Protein AF-A0A6N9VPL6-F1 (afdb_monomer_lite)

Sequence (83 aa):
WEALLTDAQSGFRLDSGPLFRVLYGERGASSQPWLSLVAHHLVVDGVSWRILLDDLEAAYAQAASGSGPVAPRERTSSVRQWA

Structure (mmCIF, N/CA/C/O backbone):
data_AF-A0A6N9VPL6-F1
#
_entry.id   AF-A0A6N9VPL6-F1
#
loop_
_atom_site.group_PDB
_atom_site.id
_atom_site.type_symbol
_atom_site.label_atom_id
_atom_site.label_alt_id
_atom_site.label_comp_id
_atom_site.label_asym_id
_atom_site.label_entity_id
_atom_site.label_seq_id
_atom_site.pdbx_PDB_ins_code
_atom_site.Cartn_x
_atom_site.Cartn_y
_atom_site.Cartn_z
_atom_site.occupancy
_atom_site.B_iso_or_equiv
_atom_site.auth_seq_id
_atom_site.auth_comp_id
_atom_site.auth_asym_id
_atom_site.auth_atom_id
_atom_site.pdbx_PDB_model_num
ATOM 1 N N . TRP A 1 1 ? -0.942 -16.303 10.449 1.00 81.94 1 TRP A N 1
ATOM 2 C CA . TRP A 1 1 ? -0.344 -14.980 10.176 1.00 81.94 1 TRP A CA 1
ATOM 3 C C . TRP A 1 1 ? 0.939 -15.102 9.362 1.00 81.94 1 TRP A C 1
ATOM 5 O O . TRP A 1 1 ? 0.957 -14.607 8.250 1.00 81.94 1 TRP A O 1
ATOM 15 N N . GLU A 1 2 ? 1.967 -15.808 9.843 1.00 85.50 2 GLU A N 1
ATOM 16 C CA . GLU A 1 2 ? 3.251 -15.958 9.128 1.00 85.50 2 GLU A CA 1
ATOM 17 C C . GLU A 1 2 ? 3.104 -16.505 7.699 1.00 85.50 2 GLU A C 1
ATOM 19 O O . GLU A 1 2 ? 3.540 -15.854 6.759 1.00 85.50 2 GLU A O 1
ATOM 24 N N . ALA A 1 3 ? 2.366 -17.605 7.508 1.00 89.19 3 ALA A N 1
ATOM 25 C CA . ALA A 1 3 ? 2.107 -18.154 6.173 1.00 89.19 3 ALA A CA 1
ATOM 26 C C . ALA A 1 3 ? 1.405 -17.164 5.217 1.00 89.19 3 ALA A C 1
ATOM 28 O O . ALA A 1 3 ? 1.717 -17.134 4.032 1.00 89.19 3 ALA A O 1
ATOM 29 N N . LEU A 1 4 ? 0.497 -16.320 5.730 1.00 89.81 4 LEU A N 1
ATOM 30 C CA . LEU A 1 4 ? -0.182 -15.290 4.929 1.00 89.81 4 LEU A CA 1
ATOM 31 C C . LEU A 1 4 ? 0.786 -14.177 4.508 1.00 89.81 4 LEU A C 1
ATOM 33 O O . LEU A 1 4 ? 0.699 -13.678 3.392 1.00 89.81 4 LEU A O 1
ATOM 37 N N . LEU A 1 5 ? 1.717 -13.795 5.388 1.00 88.62 5 LEU A N 1
ATOM 38 C CA . LEU A 1 5 ? 2.760 -12.824 5.059 1.00 88.62 5 LEU A CA 1
ATOM 39 C C . LEU A 1 5 ? 3.729 -13.374 4.009 1.00 88.62 5 LEU A C 1
ATOM 41 O O . LEU A 1 5 ? 4.052 -12.664 3.060 1.00 88.62 5 LEU A O 1
ATOM 45 N N . THR A 1 6 ? 4.168 -14.625 4.155 1.00 91.19 6 THR A N 1
ATOM 46 C CA . THR A 1 6 ? 5.049 -15.284 3.181 1.00 91.19 6 THR A CA 1
ATOM 47 C C . THR A 1 6 ? 4.399 -15.370 1.800 1.00 91.19 6 THR A C 1
ATOM 49 O O . THR A 1 6 ? 5.040 -15.057 0.795 1.00 91.19 6 THR A O 1
ATOM 52 N N . ASP A 1 7 ? 3.120 -15.743 1.744 1.00 92.31 7 ASP A N 1
ATOM 53 C CA . ASP A 1 7 ? 2.360 -15.783 0.492 1.00 92.31 7 ASP A CA 1
ATOM 54 C C . ASP A 1 7 ? 2.238 -14.384 -0.129 1.00 92.31 7 ASP A C 1
ATOM 56 O O . ASP A 1 7 ? 2.585 -14.168 -1.290 1.00 92.31 7 ASP A O 1
ATOM 60 N N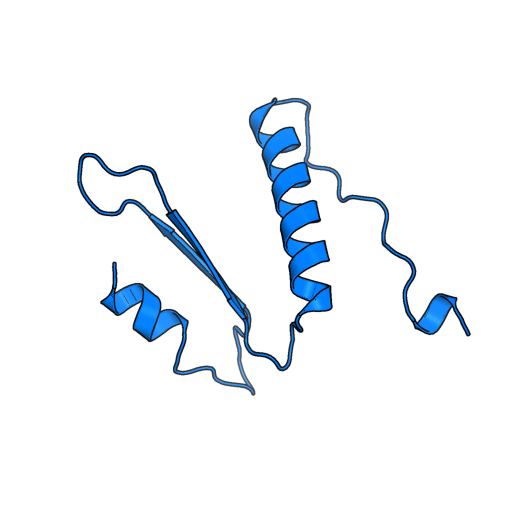 . ALA A 1 8 ? 1.880 -13.381 0.677 1.00 92.44 8 ALA A N 1
ATOM 61 C CA . ALA A 1 8 ? 1.758 -12.014 0.194 1.00 92.44 8 ALA A CA 1
ATOM 62 C C . ALA A 1 8 ? 3.069 -11.435 -0.360 1.00 92.44 8 ALA A C 1
ATOM 64 O O . ALA A 1 8 ? 3.014 -10.664 -1.319 1.00 92.44 8 ALA A O 1
ATOM 65 N N . GLN A 1 9 ? 4.221 -11.806 0.206 1.00 91.19 9 GLN A N 1
ATOM 66 C CA . GLN A 1 9 ? 5.560 -11.362 -0.211 1.00 91.19 9 GLN A CA 1
ATOM 67 C C . GLN A 1 9 ? 6.097 -12.065 -1.462 1.00 91.19 9 GLN A C 1
ATOM 69 O O . GLN A 1 9 ? 7.123 -11.645 -1.999 1.00 91.19 9 GLN A O 1
ATOM 74 N N . SER A 1 10 ? 5.423 -13.104 -1.952 1.00 91.81 10 SER A N 1
ATOM 75 C CA . SER A 1 10 ? 5.897 -13.922 -3.068 1.00 91.81 10 SER A CA 1
ATOM 76 C C . SER A 1 10 ? 4.826 -14.108 -4.150 1.00 91.81 10 SER A C 1
ATOM 78 O O . SER A 1 10 ? 3.721 -13.576 -4.071 1.00 91.81 10 SER A O 1
ATOM 80 N N . GLY A 1 11 ? 5.168 -14.794 -5.244 1.00 91.38 11 GLY A N 1
ATOM 81 C CA . GLY A 1 11 ? 4.187 -15.146 -6.279 1.00 91.38 11 GLY A CA 1
ATOM 82 C C . GLY A 1 11 ? 3.578 -13.954 -7.030 1.00 91.38 11 GLY A C 1
ATOM 83 O O . GLY A 1 11 ? 2.427 -14.018 -7.462 1.00 91.38 11 GLY A O 1
ATOM 84 N N . PHE A 1 12 ? 4.303 -12.841 -7.174 1.00 94.31 12 PHE A N 1
ATOM 85 C CA . PHE A 1 12 ? 3.833 -11.707 -7.970 1.00 94.31 12 PHE A CA 1
ATOM 86 C C . PHE A 1 12 ? 3.803 -12.054 -9.463 1.00 94.31 12 PHE A C 1
ATOM 88 O O . PHE A 1 12 ? 4.823 -12.385 -10.065 1.00 94.31 12 PHE A O 1
ATOM 95 N N . ARG A 1 13 ? 2.621 -11.927 -10.072 1.00 94.69 13 ARG A N 1
ATOM 96 C CA . ARG A 1 13 ? 2.438 -11.931 -11.526 1.00 94.69 13 ARG A CA 1
ATOM 97 C C . ARG A 1 13 ? 2.617 -10.511 -12.050 1.00 94.69 13 ARG A C 1
ATOM 99 O O . ARG A 1 13 ? 1.791 -9.643 -11.777 1.00 94.69 13 ARG A O 1
ATOM 106 N N . LEU A 1 14 ? 3.711 -10.268 -12.770 1.00 93.56 14 LEU A N 1
ATOM 107 C CA . LEU A 1 14 ? 4.073 -8.930 -13.257 1.00 93.56 14 LEU A CA 1
ATOM 108 C C . LEU A 1 14 ? 3.163 -8.417 -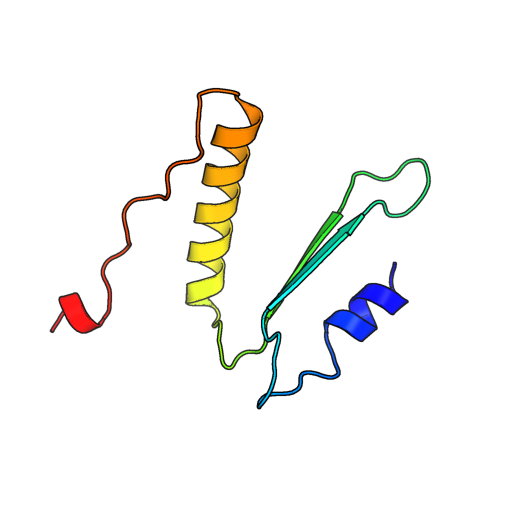14.376 1.00 93.56 14 LEU A C 1
ATOM 110 O O . LEU A 1 14 ? 3.037 -7.213 -14.565 1.00 93.56 14 LEU A O 1
ATOM 114 N N . ASP A 1 15 ? 2.524 -9.336 -15.088 1.00 95.44 15 ASP A N 1
ATOM 115 C CA . ASP A 1 15 ? 1.642 -9.095 -16.225 1.00 95.44 15 ASP A CA 1
ATOM 116 C C . ASP A 1 15 ? 0.186 -8.830 -15.823 1.00 95.44 15 ASP A C 1
ATOM 118 O O . ASP A 1 15 ? -0.513 -8.089 -16.509 1.00 95.44 15 ASP A O 1
ATOM 122 N N . SER A 1 16 ? -0.273 -9.419 -14.717 1.00 93.06 16 SER A N 1
ATOM 123 C CA . SER A 1 16 ? -1.682 -9.361 -14.307 1.00 93.06 16 SER A CA 1
ATOM 124 C C . SER A 1 16 ? -1.922 -8.667 -12.965 1.00 93.06 16 SER A C 1
ATOM 126 O O . SER A 1 16 ? -3.067 -8.368 -12.633 1.00 93.06 16 SER A O 1
ATOM 128 N N . GLY A 1 17 ? -0.870 -8.420 -12.177 1.00 90.38 17 GLY A N 1
ATOM 129 C CA . GLY A 1 17 ? -0.991 -7.892 -10.820 1.00 90.38 17 GLY A CA 1
ATOM 130 C C . GLY A 1 17 ? -1.790 -8.810 -9.874 1.00 90.38 17 GLY A C 1
ATOM 131 O O . GLY A 1 17 ? -2.074 -9.962 -10.216 1.00 90.38 17 GLY A O 1
ATOM 132 N N . PRO A 1 18 ? -2.138 -8.321 -8.666 1.00 93.25 18 PRO A N 1
ATOM 133 C CA . PRO A 1 18 ? -1.756 -7.025 -8.094 1.00 93.25 18 PRO A CA 1
ATOM 134 C C . PRO A 1 18 ? -0.288 -6.996 -7.633 1.00 93.25 18 PRO A C 1
ATOM 136 O O . PRO A 1 18 ? 0.207 -7.965 -7.056 1.00 93.25 18 PRO A O 1
ATOM 139 N N . LEU A 1 19 ? 0.396 -5.866 -7.862 1.00 95.56 19 LEU A N 1
ATOM 140 C CA . LEU A 1 19 ? 1.795 -5.628 -7.452 1.00 95.56 19 LEU A CA 1
ATOM 141 C C . LEU A 1 19 ? 1.939 -4.934 -6.095 1.00 95.56 19 LEU A C 1
ATOM 143 O O . LEU A 1 19 ? 3.050 -4.797 -5.592 1.00 95.56 19 LEU A O 1
ATOM 147 N N . PHE A 1 20 ? 0.819 -4.520 -5.510 1.00 95.88 20 PHE A N 1
ATOM 148 C CA . PHE A 1 20 ? 0.725 -3.988 -4.162 1.00 95.88 20 PHE A CA 1
ATOM 149 C C . PHE A 1 20 ? -0.361 -4.769 -3.426 1.00 95.88 20 PHE A C 1
ATOM 151 O O . PHE A 1 20 ? -1.465 -4.940 -3.944 1.00 95.88 20 PHE A O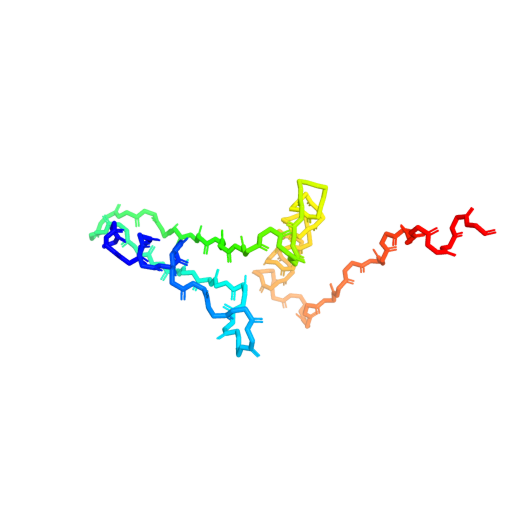 1
ATOM 158 N N . ARG A 1 21 ? -0.039 -5.286 -2.246 1.00 96.06 21 ARG A N 1
ATOM 159 C CA . ARG A 1 21 ? -0.915 -6.123 -1.425 1.0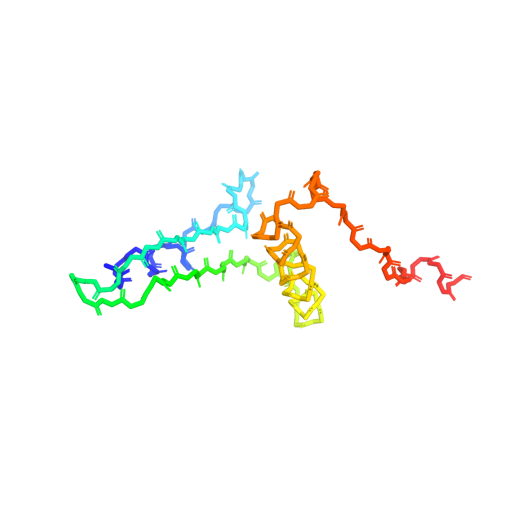0 96.06 21 ARG A CA 1
ATOM 160 C C . ARG A 1 21 ? -0.923 -5.574 -0.005 1.00 96.06 21 ARG A C 1
ATOM 162 O O . ARG A 1 21 ? 0.101 -5.111 0.494 1.00 96.06 21 ARG A O 1
ATOM 169 N N . VAL A 1 22 ? -2.083 -5.641 0.637 1.00 95.25 22 VAL A N 1
ATOM 170 C CA . VAL A 1 22 ? -2.293 -5.164 2.006 1.00 95.25 22 VAL A CA 1
ATOM 171 C C . VAL A 1 22 ? -2.889 -6.292 2.825 1.00 95.25 22 VAL A C 1
ATOM 173 O O . VAL A 1 22 ? -3.879 -6.893 2.410 1.00 95.25 22 VAL A O 1
ATOM 176 N N . LEU A 1 23 ? -2.304 -6.565 3.989 1.00 93.94 23 LEU A N 1
ATOM 177 C CA . LEU A 1 23 ? -2.872 -7.483 4.973 1.00 93.94 23 LEU A CA 1
ATOM 178 C C . LEU A 1 23 ? -3.134 -6.734 6.268 1.00 93.94 23 LEU A C 1
ATOM 180 O O . LEU A 1 23 ? -2.255 -6.039 6.770 1.00 93.94 23 LEU A O 1
ATOM 184 N N . TYR A 1 24 ? -4.321 -6.926 6.827 1.00 92.38 24 TYR A N 1
ATOM 185 C CA . TYR A 1 24 ? -4.702 -6.416 8.135 1.00 92.38 24 TYR A CA 1
ATOM 186 C C . TYR A 1 24 ? -5.229 -7.570 8.984 1.00 92.38 24 TYR A C 1
ATOM 188 O O . TYR A 1 24 ? -6.032 -8.370 8.502 1.00 92.38 24 TYR A O 1
ATOM 196 N N . GLY A 1 25 ? -4.774 -7.681 10.229 1.00 87.69 25 GLY A N 1
ATOM 197 C CA . GLY A 1 25 ? -5.272 -8.715 11.13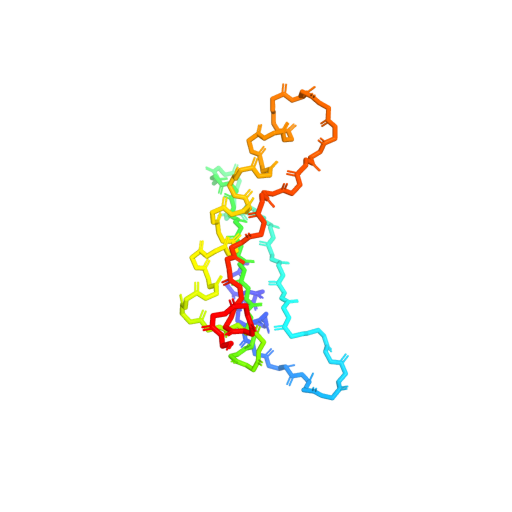1 1.00 87.69 25 GLY A CA 1
ATOM 198 C C . GLY A 1 25 ? -4.573 -8.757 12.483 1.00 87.69 25 GLY A C 1
ATOM 199 O O . GLY A 1 25 ? -3.582 -8.073 12.727 1.00 87.69 25 GLY A O 1
ATOM 200 N N . GLU A 1 26 ? -5.101 -9.585 13.376 1.00 83.62 26 GLU A N 1
ATOM 201 C CA . GLU A 1 26 ? -4.587 -9.776 14.732 1.00 83.62 26 GLU A CA 1
ATOM 202 C C . GLU A 1 26 ? -3.557 -10.916 14.780 1.00 83.62 26 GLU A C 1
ATOM 204 O O . GLU A 1 26 ? -3.710 -11.949 14.121 1.00 83.62 26 GLU A O 1
ATOM 209 N N . ARG A 1 27 ? -2.519 -10.787 15.616 1.00 76.31 27 ARG A N 1
ATOM 210 C CA . ARG A 1 27 ? -1.568 -11.884 15.897 1.00 76.31 27 ARG A CA 1
ATOM 211 C C . ARG A 1 27 ? -2.022 -12.818 17.035 1.00 76.31 27 ARG A C 1
ATOM 213 O O . ARG A 1 27 ? -1.205 -13.284 17.822 1.00 76.31 27 ARG A O 1
ATOM 220 N N . GLY A 1 28 ? -3.316 -13.120 17.115 1.00 73.31 28 GLY A N 1
ATOM 221 C CA . GLY A 1 28 ? -3.913 -13.929 18.187 1.00 73.31 28 GLY A CA 1
ATOM 222 C C . GLY A 1 28 ? -4.715 -13.094 19.189 1.00 73.31 28 GLY A C 1
ATOM 223 O O . GLY A 1 28 ? -4.635 -11.870 19.176 1.00 73.31 28 GLY A O 1
ATOM 224 N N . ALA A 1 29 ? -5.458 -13.773 20.070 1.00 69.06 29 ALA A N 1
ATOM 225 C CA . ALA A 1 29 ? -6.601 -13.245 20.834 1.00 69.06 29 ALA A CA 1
ATOM 226 C C . ALA A 1 29 ? -6.344 -12.052 21.787 1.00 69.06 29 ALA A C 1
ATOM 228 O O . ALA A 1 29 ? -7.291 -11.512 22.346 1.00 69.06 29 ALA A O 1
ATOM 229 N N . SER A 1 30 ? -5.093 -11.635 21.995 1.00 68.38 30 SER A N 1
ATOM 230 C CA . SER A 1 30 ? -4.729 -10.472 22.824 1.00 68.38 30 SER A CA 1
ATOM 231 C C . SER A 1 30 ? -3.710 -9.546 22.149 1.00 68.38 30 SER A C 1
ATOM 233 O O . SER A 1 30 ? -2.988 -8.813 22.826 1.00 68.38 30 SER A O 1
ATOM 235 N N . SER A 1 31 ? -3.578 -9.630 20.826 1.00 73.31 31 SER A N 1
ATOM 236 C CA . SER A 1 31 ? -2.560 -8.890 20.080 1.00 73.31 31 SER A CA 1
ATOM 237 C C . SER A 1 31 ? -3.127 -7.607 19.499 1.00 73.31 31 SER A C 1
ATOM 239 O O . SER A 1 31 ? -4.207 -7.612 18.918 1.00 73.31 31 SER A O 1
ATOM 241 N N . GLN A 1 32 ? -2.353 -6.524 19.575 1.00 83.12 32 GLN A N 1
ATOM 242 C CA . GLN A 1 32 ? -2.633 -5.316 18.802 1.00 83.12 32 GLN A CA 1
ATOM 243 C C . GLN A 1 32 ? -2.744 -5.686 17.308 1.00 83.12 32 GLN A C 1
ATOM 245 O O . GLN A 1 32 ? -1.982 -6.552 16.862 1.00 83.12 32 GLN A O 1
ATOM 250 N N . PRO A 1 33 ? -3.674 -5.096 16.536 1.00 86.62 33 PRO A N 1
ATOM 251 C CA . PRO A 1 33 ? -3.797 -5.383 15.111 1.00 86.62 33 PRO A CA 1
ATOM 252 C C . PRO A 1 33 ? -2.543 -4.945 14.346 1.00 86.62 33 PRO A C 1
ATOM 254 O O . PRO A 1 33 ? -1.902 -3.952 14.686 1.00 86.62 33 PRO A O 1
ATOM 257 N N . TRP A 1 34 ? -2.199 -5.696 13.302 1.00 88.56 34 TRP A N 1
ATOM 258 C CA . TRP A 1 34 ? -1.064 -5.437 12.420 1.00 88.56 34 TRP A CA 1
ATOM 259 C C . TRP A 1 34 ? -1.546 -5.102 11.016 1.00 88.56 34 TRP A C 1
ATOM 261 O O . TRP A 1 34 ? -2.432 -5.768 10.481 1.00 88.56 34 TRP A O 1
ATOM 271 N N . LEU A 1 35 ? -0.896 -4.113 10.405 1.00 92.19 35 LEU A N 1
ATOM 272 C CA . LEU A 1 35 ? -1.008 -3.791 8.989 1.00 92.19 35 LEU A CA 1
ATOM 273 C C . LEU A 1 35 ? 0.317 -4.135 8.302 1.00 92.19 35 LEU A C 1
ATOM 275 O O . LEU A 1 35 ? 1.380 -3.700 8.743 1.00 92.19 35 LEU A O 1
ATOM 279 N N . SER A 1 36 ? 0.260 -4.910 7.224 1.00 93.25 36 SER A N 1
ATOM 280 C CA . SER A 1 36 ? 1.403 -5.201 6.363 1.00 93.25 36 SER A CA 1
ATOM 281 C C . SER A 1 36 ? 1.133 -4.670 4.964 1.00 93.25 36 SER A C 1
ATOM 283 O O . SER A 1 36 ? 0.121 -5.009 4.351 1.00 93.25 36 SER A O 1
ATOM 285 N N . LEU A 1 37 ? 2.051 -3.839 4.476 1.00 95.62 37 LEU A N 1
ATOM 286 C CA . LEU A 1 37 ? 2.077 -3.340 3.108 1.00 95.62 37 LEU A CA 1
ATOM 287 C C . LEU A 1 37 ? 3.187 -4.074 2.363 1.00 95.62 37 LEU A C 1
ATOM 289 O O . LEU A 1 37 ? 4.337 -4.078 2.804 1.00 95.62 37 LEU A O 1
ATOM 293 N N . VAL A 1 38 ? 2.845 -4.698 1.243 1.00 95.62 38 VAL A N 1
ATOM 294 C CA . VAL A 1 38 ? 3.786 -5.456 0.421 1.00 95.62 38 VAL A CA 1
ATOM 295 C C . VAL A 1 38 ? 3.711 -4.929 -1.000 1.00 95.62 38 VAL A C 1
ATOM 297 O O . VAL A 1 38 ? 2.646 -4.952 -1.611 1.00 95.62 38 VAL A O 1
ATOM 300 N N . ALA A 1 39 ? 4.838 -4.482 -1.542 1.00 96.00 39 ALA A N 1
ATOM 301 C CA . ALA A 1 39 ? 4.914 -3.984 -2.907 1.00 96.00 39 ALA A CA 1
ATOM 302 C C . ALA A 1 39 ? 6.063 -4.641 -3.666 1.00 96.00 39 ALA A C 1
ATOM 304 O O . ALA A 1 39 ? 7.157 -4.814 -3.127 1.00 96.00 39 ALA A O 1
ATOM 305 N N . HIS A 1 40 ? 5.833 -4.949 -4.939 1.00 95.25 40 HIS A N 1
ATOM 306 C CA . HIS A 1 40 ? 6.915 -5.292 -5.847 1.00 95.25 40 HIS A CA 1
ATOM 307 C C . HIS A 1 40 ? 7.757 -4.042 -6.146 1.00 95.25 40 HIS A C 1
ATOM 309 O O . HIS A 1 40 ? 7.213 -2.980 -6.446 1.00 95.25 40 HIS A O 1
ATOM 315 N N . HIS A 1 41 ? 9.086 -4.173 -6.185 1.00 93.56 41 HIS A N 1
ATOM 316 C CA . HIS A 1 41 ? 10.008 -3.044 -6.408 1.00 93.56 41 HIS A CA 1
ATOM 317 C C . HIS A 1 41 ? 9.848 -2.354 -7.786 1.00 93.56 41 HIS A C 1
ATOM 319 O O . HIS A 1 41 ? 10.425 -1.305 -8.050 1.00 93.56 41 HIS A O 1
ATOM 325 N N . LEU A 1 42 ? 9.044 -2.934 -8.683 1.00 93.75 42 LEU A N 1
ATOM 326 C CA . LEU A 1 42 ? 8.717 -2.336 -9.983 1.00 93.75 42 LEU A CA 1
ATOM 327 C C . LEU A 1 42 ? 7.759 -1.146 -9.862 1.00 93.75 42 LEU A C 1
ATOM 329 O O . LEU A 1 42 ? 7.698 -0.334 -10.778 1.00 93.75 42 LEU A O 1
ATOM 333 N N . VAL A 1 43 ? 6.994 -1.067 -8.770 1.00 93.25 43 VAL A N 1
ATOM 334 C CA . VAL A 1 43 ? 5.968 -0.032 -8.569 1.00 93.25 43 VAL A CA 1
ATOM 335 C C . VAL A 1 43 ? 6.254 0.885 -7.382 1.00 93.25 43 VAL A C 1
ATOM 337 O O . VAL A 1 43 ? 5.613 1.924 -7.266 1.00 93.25 43 VAL A O 1
ATOM 340 N N . VAL A 1 44 ? 7.194 0.521 -6.504 1.00 94.81 44 VAL A N 1
ATOM 341 C CA . VAL A 1 44 ? 7.561 1.288 -5.305 1.00 94.81 44 VAL A CA 1
ATOM 342 C C . VAL A 1 44 ? 9.065 1.158 -5.060 1.00 94.81 44 VAL A C 1
ATOM 344 O O . VAL A 1 44 ? 9.627 0.073 -5.195 1.00 94.81 44 VAL A O 1
ATOM 347 N N . ASP A 1 45 ? 9.705 2.253 -4.661 1.00 93.81 45 ASP A N 1
ATOM 348 C CA . ASP A 1 45 ? 11.098 2.302 -4.212 1.00 93.81 45 ASP A CA 1
ATOM 349 C C . ASP A 1 45 ? 11.214 2.841 -2.772 1.00 93.81 45 ASP A C 1
ATOM 351 O O . ASP A 1 45 ? 10.220 3.159 -2.114 1.00 93.81 45 ASP A O 1
ATOM 355 N N . GLY A 1 46 ? 12.444 2.941 -2.261 1.00 91.12 46 GLY A N 1
ATOM 356 C CA . GLY A 1 46 ? 12.703 3.422 -0.901 1.00 91.12 46 GLY A CA 1
ATOM 357 C C . GLY A 1 46 ? 12.192 4.842 -0.619 1.00 91.12 46 GLY A C 1
ATOM 358 O O . GLY A 1 46 ? 11.758 5.114 0.498 1.00 91.12 46 GLY A O 1
ATOM 359 N N . VAL A 1 47 ? 12.200 5.739 -1.612 1.00 91.31 47 VAL A N 1
ATOM 360 C CA . VAL A 1 47 ? 11.702 7.119 -1.450 1.00 91.31 47 VAL A CA 1
ATOM 361 C C . VAL A 1 47 ? 10.175 7.129 -1.445 1.00 91.31 47 VAL A C 1
ATOM 363 O O . VAL A 1 47 ? 9.556 7.775 -0.599 1.00 91.31 47 VAL A O 1
ATOM 366 N N . SER A 1 48 ? 9.573 6.352 -2.344 1.00 91.06 48 SER A N 1
ATOM 367 C CA . SER A 1 48 ? 8.127 6.184 -2.484 1.00 91.06 48 SER A CA 1
ATOM 368 C C . SER A 1 48 ? 7.488 5.676 -1.192 1.00 91.06 48 SER A C 1
ATOM 370 O O . SER A 1 48 ? 6.423 6.158 -0.813 1.00 91.06 48 SER A O 1
ATOM 372 N N . TRP A 1 49 ? 8.148 4.760 -0.471 1.00 94.44 49 TRP A N 1
ATOM 373 C CA . TRP A 1 49 ? 7.644 4.252 0.809 1.00 94.44 49 TRP A CA 1
ATOM 374 C C . TRP A 1 49 ? 7.423 5.345 1.849 1.00 94.44 49 TRP A C 1
ATOM 376 O O . TRP A 1 49 ? 6.399 5.328 2.525 1.00 94.44 49 TRP A O 1
ATOM 386 N N . ARG A 1 50 ? 8.344 6.307 1.966 1.00 91.38 50 ARG A N 1
ATOM 387 C CA . ARG A 1 50 ? 8.198 7.404 2.930 1.00 91.38 50 ARG A CA 1
ATOM 388 C C . ARG A 1 50 ? 6.968 8.256 2.614 1.00 91.38 50 ARG A C 1
ATOM 390 O O . ARG A 1 50 ? 6.196 8.545 3.514 1.00 91.38 50 ARG A O 1
ATOM 397 N N . ILE A 1 51 ? 6.757 8.587 1.340 1.00 90.81 51 ILE A N 1
ATOM 398 C CA . ILE A 1 51 ? 5.591 9.368 0.899 1.00 90.81 51 ILE A CA 1
ATOM 399 C C . ILE A 1 51 ? 4.294 8.589 1.159 1.00 90.81 51 ILE A C 1
ATOM 401 O O . ILE A 1 51 ? 3.369 9.125 1.758 1.00 90.81 51 ILE A O 1
ATOM 405 N N . LEU A 1 52 ? 4.242 7.309 0.769 1.00 91.94 52 LEU A N 1
ATOM 406 C CA . LEU A 1 52 ? 3.059 6.462 0.959 1.00 91.94 52 LEU A CA 1
ATOM 407 C C . LEU A 1 52 ? 2.684 6.292 2.436 1.00 91.94 52 LEU A C 1
ATOM 409 O O . LEU A 1 52 ? 1.499 6.281 2.764 1.00 91.94 52 LEU A O 1
ATOM 413 N N . LEU A 1 53 ? 3.673 6.135 3.319 1.00 93.81 53 LEU A N 1
ATOM 414 C CA . LEU A 1 53 ? 3.437 5.982 4.754 1.00 93.81 53 LEU A CA 1
ATOM 415 C C . LEU A 1 53 ? 2.994 7.300 5.403 1.00 93.81 53 LEU A C 1
ATOM 417 O O . LEU A 1 53 ? 2.037 7.278 6.174 1.00 93.81 53 LEU A O 1
ATOM 421 N N . ASP A 1 54 ? 3.615 8.429 5.044 1.00 92.19 54 ASP A N 1
ATOM 422 C CA . ASP A 1 54 ? 3.220 9.760 5.530 1.00 92.19 54 ASP A CA 1
ATOM 423 C C . ASP A 1 54 ? 1.779 10.113 5.084 1.00 92.19 54 ASP A C 1
ATOM 425 O O . ASP A 1 54 ? 0.984 10.665 5.856 1.00 92.19 54 ASP A O 1
ATOM 429 N N . ASP A 1 55 ? 1.412 9.765 3.845 1.00 91.88 55 ASP A N 1
ATOM 430 C CA . ASP A 1 55 ? 0.053 9.936 3.316 1.00 91.88 55 ASP A CA 1
ATOM 431 C C . ASP A 1 55 ? -0.951 9.024 4.030 1.00 91.88 55 ASP A C 1
ATOM 433 O O . ASP A 1 55 ? -2.039 9.473 4.400 1.00 91.88 55 ASP A O 1
ATOM 437 N N . LEU A 1 56 ? -0.589 7.755 4.251 1.00 92.88 56 LEU A N 1
ATOM 438 C CA . LEU A 1 56 ? -1.441 6.787 4.940 1.00 92.88 56 LEU A CA 1
ATOM 439 C C . LEU A 1 56 ? -1.708 7.201 6.390 1.00 92.88 56 LEU A C 1
ATOM 441 O O . LEU A 1 56 ? -2.848 7.109 6.842 1.00 92.88 56 LEU A O 1
ATOM 445 N N . GLU A 1 57 ? -0.693 7.681 7.109 1.00 93.00 57 GLU A N 1
ATOM 446 C CA . GLU A 1 57 ? -0.839 8.184 8.479 1.00 93.00 57 GLU A CA 1
ATOM 447 C C . GLU A 1 57 ? -1.803 9.376 8.532 1.00 93.00 57 GLU A C 1
ATOM 449 O O . GLU A 1 57 ? -2.739 9.396 9.337 1.00 93.00 57 GLU A O 1
ATOM 454 N N . ALA A 1 58 ? -1.633 10.346 7.631 1.00 92.19 58 ALA A N 1
ATOM 455 C CA . ALA A 1 58 ? -2.494 11.524 7.571 1.00 92.19 58 ALA A CA 1
ATOM 456 C C . ALA A 1 58 ? -3.939 11.174 7.190 1.00 92.19 58 ALA A C 1
ATOM 458 O O . ALA A 1 58 ? -4.888 11.720 7.761 1.00 92.19 58 ALA A O 1
ATOM 459 N N . ALA A 1 59 ? -4.112 10.257 6.237 1.00 92.88 59 ALA A N 1
ATOM 460 C CA . ALA A 1 59 ? -5.414 9.743 5.833 1.00 92.88 59 ALA A CA 1
ATOM 461 C C . ALA A 1 59 ? -6.108 9.004 6.983 1.00 92.88 59 ALA A C 1
ATOM 463 O O . ALA A 1 59 ? -7.293 9.223 7.244 1.00 92.88 59 ALA A O 1
ATOM 464 N N . TYR A 1 60 ? -5.359 8.168 7.703 1.00 92.56 60 TYR A N 1
ATOM 465 C CA . TYR A 1 60 ? -5.861 7.434 8.856 1.00 92.56 60 TYR A CA 1
ATOM 466 C C . TYR A 1 60 ? -6.289 8.375 9.985 1.00 92.56 60 TYR A C 1
ATOM 468 O O . TYR A 1 60 ? -7.374 8.203 10.535 1.00 92.56 60 TYR A O 1
ATOM 476 N N . ALA A 1 61 ? -5.497 9.408 10.289 1.00 93.06 61 ALA A N 1
ATOM 477 C CA . ALA A 1 61 ? -5.843 10.398 11.306 1.00 93.06 61 ALA A CA 1
ATOM 478 C C . ALA A 1 61 ? -7.145 11.149 10.973 1.00 93.06 61 ALA A C 1
ATOM 480 O O . ALA A 1 61 ? -8.001 11.293 11.845 1.00 93.06 61 ALA A O 1
ATOM 481 N N . GLN A 1 62 ? -7.328 11.566 9.713 1.00 93.75 62 GLN A N 1
ATOM 482 C CA . GLN A 1 62 ? -8.570 12.201 9.247 1.00 93.75 62 GLN A CA 1
ATOM 483 C C . GLN A 1 62 ? -9.778 11.261 9.354 1.00 93.75 62 GLN A C 1
ATOM 485 O O . GLN A 1 62 ? -10.853 11.667 9.798 1.00 93.75 62 GLN A O 1
ATOM 490 N N . ALA A 1 63 ? -9.604 9.996 8.961 1.00 92.88 63 ALA A N 1
ATOM 491 C CA . ALA A 1 63 ? -10.662 8.996 9.059 1.00 92.88 63 ALA A CA 1
ATOM 492 C C . ALA A 1 63 ? -11.044 8.724 10.524 1.00 92.88 63 ALA A C 1
ATOM 494 O O . ALA A 1 63 ? -12.227 8.645 10.854 1.00 92.88 63 ALA A O 1
ATOM 495 N N . ALA A 1 64 ? -10.050 8.622 11.408 1.00 93.69 64 ALA A N 1
ATOM 496 C CA . ALA A 1 64 ? -10.244 8.343 12.826 1.00 93.69 64 ALA A CA 1
ATOM 497 C C . ALA A 1 64 ? -10.871 9.519 13.593 1.00 93.69 64 ALA A C 1
ATOM 499 O O . ALA A 1 64 ? -11.596 9.293 14.561 1.00 93.69 64 ALA A O 1
ATOM 500 N N . SER A 1 65 ? -10.630 10.766 13.172 1.00 93.31 65 SER A N 1
ATOM 501 C CA . SER A 1 65 ? -11.212 11.954 13.811 1.00 93.31 65 SER A CA 1
ATOM 502 C C . SER A 1 65 ? -12.674 12.208 13.427 1.00 93.31 65 SER A C 1
ATOM 504 O O . SER A 1 65 ? -13.313 13.080 14.017 1.00 93.31 65 SER A O 1
ATOM 506 N N . GLY A 1 66 ? -13.211 11.488 12.433 1.00 87.44 66 GLY A N 1
ATOM 507 C CA . GLY A 1 66 ? -14.586 11.661 11.955 1.00 87.44 66 GLY A CA 1
ATOM 508 C C . GLY A 1 66 ? -14.850 13.027 11.311 1.00 87.44 66 GLY A C 1
ATOM 509 O O . GLY A 1 66 ? -16.001 13.438 11.190 1.00 87.44 66 GLY A O 1
ATOM 510 N N . SER A 1 67 ? -13.801 13.750 10.905 1.00 81.12 67 SER A N 1
ATOM 511 C CA . SER A 1 67 ? -13.884 15.146 10.445 1.00 81.12 67 SER A CA 1
ATOM 512 C C . SER A 1 67 ? -14.414 15.317 9.012 1.00 81.12 67 SER A C 1
ATOM 514 O O . SER A 1 67 ? -14.378 16.423 8.479 1.00 81.12 67 SER A O 1
ATOM 516 N N . GLY A 1 68 ? -14.924 14.249 8.393 1.00 82.81 68 GLY A N 1
ATOM 517 C CA . GLY A 1 68 ? -15.437 14.244 7.025 1.00 82.81 68 GLY A CA 1
ATOM 518 C C . GLY A 1 68 ? -14.648 13.310 6.100 1.00 82.81 68 GLY A C 1
ATOM 519 O O . GLY A 1 68 ? -13.930 12.432 6.581 1.00 82.81 68 GLY A O 1
ATOM 520 N N . PRO A 1 69 ? -14.811 13.436 4.772 1.00 86.38 69 PRO A N 1
ATOM 521 C CA . PRO A 1 69 ? -14.096 12.596 3.818 1.00 86.38 69 PRO A CA 1
ATOM 522 C C . PRO A 1 69 ? -12.585 12.827 3.913 1.00 86.38 69 PRO A C 1
ATOM 524 O O . PRO A 1 69 ? -12.131 13.961 4.048 1.00 86.38 69 PRO A O 1
ATOM 527 N N . VAL A 1 70 ? -11.811 11.747 3.794 1.00 90.00 70 VAL A N 1
ATOM 528 C CA . VAL A 1 70 ? -10.347 11.819 3.759 1.00 90.00 70 VAL A CA 1
ATOM 529 C C . VAL A 1 70 ? -9.907 12.599 2.522 1.00 90.00 70 VAL A C 1
ATOM 531 O O . VAL A 1 70 ? -10.155 12.171 1.392 1.00 90.00 70 VAL A O 1
ATOM 534 N N . ALA A 1 71 ? -9.234 13.727 2.734 1.00 86.50 71 ALA A N 1
ATOM 535 C CA . ALA A 1 71 ? -8.621 14.501 1.667 1.00 86.50 71 ALA A CA 1
ATOM 536 C C . ALA A 1 71 ? -7.164 14.043 1.459 1.00 86.50 71 ALA A C 1
ATOM 538 O O . ALA A 1 71 ? -6.408 13.954 2.436 1.00 86.50 71 ALA A O 1
ATOM 539 N N . PRO A 1 72 ? -6.745 13.762 0.210 1.00 78.00 72 PRO A N 1
ATOM 540 C CA . PRO A 1 72 ? -5.343 13.512 -0.105 1.00 78.00 72 PRO A CA 1
ATOM 541 C C . PRO A 1 72 ? -4.472 14.713 0.275 1.00 78.00 72 PRO A C 1
ATOM 543 O O . PRO A 1 72 ? -4.909 15.861 0.158 1.00 78.00 72 PRO A O 1
ATOM 546 N N . ARG A 1 73 ? -3.224 14.458 0.684 1.00 80.62 73 ARG A N 1
ATOM 547 C CA . ARG A 1 73 ? -2.244 15.532 0.885 1.00 80.62 73 ARG A CA 1
ATOM 548 C C . ARG A 1 73 ? -1.947 16.235 -0.441 1.00 80.62 73 ARG A C 1
ATOM 550 O O . ARG A 1 73 ? -2.149 15.684 -1.527 1.00 80.62 73 ARG A O 1
ATOM 557 N N . GLU A 1 74 ? -1.439 17.461 -0.349 1.00 80.88 74 GLU A N 1
ATOM 558 C CA . GLU A 1 74 ? -0.881 18.131 -1.519 1.00 80.88 74 GLU A CA 1
ATOM 559 C C . GLU A 1 74 ? 0.236 17.278 -2.124 1.00 80.88 74 GLU A C 1
ATOM 561 O O . GLU A 1 74 ? 1.094 16.749 -1.415 1.00 80.88 74 GLU A O 1
ATOM 566 N N . ARG A 1 75 ? 0.214 17.136 -3.453 1.00 72.12 75 ARG A N 1
ATOM 567 C CA . ARG A 1 75 ? 1.217 16.346 -4.166 1.00 72.12 75 ARG A CA 1
ATOM 568 C C . ARG A 1 75 ? 2.600 16.935 -3.925 1.00 72.12 75 ARG A C 1
ATOM 570 O O . ARG A 1 75 ? 2.816 18.127 -4.134 1.00 72.12 75 ARG A O 1
ATOM 577 N N . THR A 1 76 ? 3.551 16.073 -3.591 1.00 72.31 76 THR A N 1
ATOM 578 C CA . THR A 1 76 ? 4.967 16.426 -3.647 1.00 72.31 76 THR A CA 1
ATOM 579 C C . THR A 1 76 ? 5.363 16.745 -5.089 1.00 72.31 76 THR A C 1
ATOM 581 O O . THR A 1 76 ? 4.800 16.187 -6.037 1.00 72.31 76 THR A O 1
ATOM 584 N N . SER A 1 77 ? 6.348 17.621 -5.275 1.00 71.38 77 SER A N 1
ATOM 585 C CA . SER A 1 77 ? 6.854 17.954 -6.606 1.00 71.38 77 SER A CA 1
ATOM 586 C C . SER A 1 77 ? 7.338 16.698 -7.334 1.00 71.38 77 SER A C 1
ATOM 588 O O . SER A 1 77 ? 8.127 15.920 -6.799 1.00 71.38 77 SER A O 1
ATOM 590 N N . SER A 1 78 ? 6.859 16.485 -8.557 1.00 72.44 78 SER A N 1
ATOM 591 C CA . SER A 1 78 ? 7.328 15.380 -9.398 1.00 72.44 78 SER A CA 1
ATOM 592 C C . SER A 1 78 ? 8.648 15.738 -10.081 1.00 72.44 78 SER A C 1
ATOM 594 O O . SER A 1 78 ? 8.890 16.903 -10.384 1.00 72.44 78 SER A O 1
ATOM 596 N N . VAL A 1 79 ? 9.466 14.737 -10.424 1.00 65.44 79 VAL A N 1
ATOM 597 C CA . VAL A 1 79 ? 10.705 14.946 -11.205 1.00 65.44 79 VAL A CA 1
ATOM 598 C C . VAL A 1 79 ? 10.432 15.713 -12.508 1.00 65.44 79 VAL A C 1
ATOM 600 O O . VAL A 1 79 ? 11.230 16.547 -12.916 1.00 65.44 79 VAL A O 1
ATOM 603 N N . ARG A 1 80 ? 9.263 15.500 -13.131 1.00 62.94 80 ARG A N 1
ATOM 604 C CA . ARG A 1 80 ? 8.829 16.233 -14.334 1.00 62.94 80 ARG A CA 1
ATOM 605 C C . ARG A 1 80 ? 8.553 17.719 -14.099 1.00 62.94 80 ARG A C 1
ATOM 607 O O . ARG A 1 80 ? 8.552 18.465 -15.061 1.00 62.94 80 ARG A O 1
ATOM 614 N N . GLN A 1 81 ? 8.260 18.131 -12.868 1.00 70.69 81 GLN A N 1
ATOM 615 C CA . 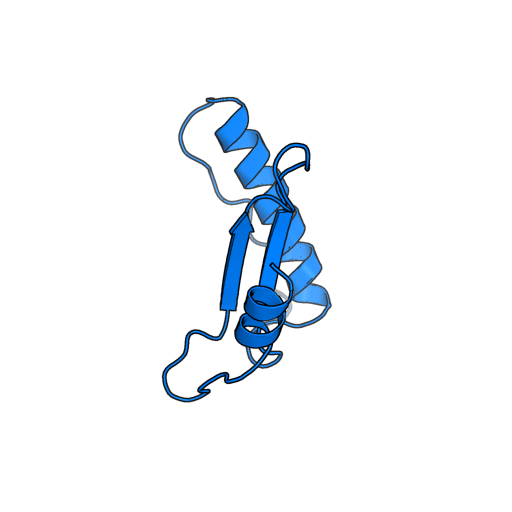GLN A 1 81 ? 8.020 19.533 -12.510 1.00 70.69 81 GLN A CA 1
ATOM 616 C C . GLN A 1 81 ? 9.307 20.279 -12.132 1.00 70.69 81 GLN A C 1
ATOM 618 O O . GLN A 1 81 ? 9.250 21.482 -11.901 1.00 70.69 81 GLN A O 1
ATOM 623 N N . TRP A 1 82 ? 10.443 19.585 -12.016 1.00 54.81 82 TRP A N 1
ATOM 624 C CA . TRP A 1 82 ? 11.748 20.198 -11.739 1.00 54.81 82 TRP A CA 1
ATOM 625 C C . TRP A 1 82 ? 12.579 20.471 -12.999 1.00 54.81 82 TRP A C 1
ATOM 627 O O . TRP A 1 82 ? 13.590 21.161 -12.898 1.00 54.81 82 TRP A O 1
ATOM 637 N N . ALA A 1 83 ? 12.180 19.914 -14.145 1.00 45.84 83 ALA A N 1
ATOM 638 C CA . ALA A 1 83 ? 12.796 20.143 -15.452 1.00 45.84 83 ALA A CA 1
ATOM 639 C C . ALA A 1 83 ? 12.013 21.204 -16.233 1.00 45.84 83 ALA A C 1
ATOM 641 O O . ALA A 1 83 ? 12.669 21.983 -16.957 1.00 45.84 83 ALA A O 1
#

pLDDT: mean 87.09, std 10.08, range [45.84, 96.06]

Organism: Streptomyces microflavus (NCBI:txid1919)

Foldseek 3Di:
DVVVVVVLQDDADPVPDDQWDWDWAAPDDPGDIDIDIHGDCVVDDPVRVVVVVVQVVQQVVCVVVVVDHRDTDDDDDDPVNVD

InterPro domains:
  IPR001242 Condensation domain [PF00668] (4-75)
  IPR023213 Chloramphenicol acetyltransferase-like domain superfamily [G3DSA:3.30.559.10] (1-83)

Secondary structure (DSSP, 8-state):
-HHHHHHHTS---TTT---EEEEEEESSTTPPEEEEEEE-TTT--HHHHHHHHHHHHHHHHHHHTT-SSPPPPPPPPPGGG--

Radius of gyration: 15.95 Å; chains: 1; bounding box: 28×38×39 Å